Protein AF-A0A1D6PGK7-F1 (afdb_monomer_lite)

Secondary structure (DSSP, 8-state):
-----HHHHHHHHHHHHHHHT-TT--HHHHHHHHHHHHHHHHT-SSHHHHHHHHHHHHHHHHHHHH-HHHHHHHHHHHH--

InterPro domains:
  IPR011989 Armadillo-like helical [G3DSA:1.25.10.10] (1-78)
  IPR016024 Armadillo-type fold [SSF48371] (5-66)
  IPR026825 Vacuole morphology and inheritance protein 14 [PTHR16023] (1-70)

pLDDT: mean 87.65, std 14.49, range [47.66, 98.56]

Radius of gyration: 14.12 Å; chains: 1; bounding box: 34×26×34 Å

Organism: Zea mays (NCBI:txid4577)

Sequence (81 aa):
MNVLNPYVRQFLVGWITVLDSVPDIDMLGFLPDFLDGLFNMLSDSSHEIRQQADAALSEFLQEIKNSPVRLLLYTVSHLTA

Structure (mmCIF, N/CA/C/O backbone):
data_AF-A0A1D6PGK7-F1
#
_entry.id   AF-A0A1D6PGK7-F1
#
loop_
_atom_site.group_PDB
_atom_site.id
_atom_site.type_symbol
_atom_site.label_atom_id
_atom_site.label_alt_id
_atom_site.label_comp_id
_atom_site.label_asym_id
_atom_site.label_entity_id
_atom_site.label_seq_id
_atom_site.pdbx_PDB_ins_code
_atom_site.Cartn_x
_atom_site.Cartn_y
_atom_site.Cartn_z
_atom_site.occupancy
_atom_site.B_iso_or_equiv
_atom_site.auth_seq_id
_atom_site.auth_comp_id
_atom_site.auth_asym_id
_atom_site.auth_atom_id
_atom_site.pdbx_PDB_model_num
ATOM 1 N N . MET A 1 1 ? 1.064 -12.226 -8.454 1.00 49.97 1 MET A N 1
ATOM 2 C CA . MET A 1 1 ? 0.753 -12.006 -9.894 1.00 49.97 1 MET A CA 1
ATOM 3 C C . MET A 1 1 ? 1.965 -11.333 -10.544 1.00 49.97 1 MET A C 1
ATOM 5 O O . MET A 1 1 ? 2.215 -10.176 -10.242 1.00 49.97 1 MET A O 1
ATOM 9 N N . ASN A 1 2 ? 2.786 -12.025 -11.348 1.00 58.94 2 ASN A N 1
ATOM 10 C CA . ASN A 1 2 ? 4.011 -11.412 -11.891 1.00 58.94 2 ASN A CA 1
ATOM 11 C C . ASN A 1 2 ? 3.710 -10.686 -13.215 1.00 58.94 2 ASN A C 1
ATOM 13 O O . ASN A 1 2 ? 3.909 -11.220 -14.305 1.00 58.94 2 ASN A O 1
ATOM 17 N N . VAL A 1 3 ? 3.125 -9.492 -13.116 1.00 63.56 3 VAL A N 1
ATOM 18 C CA . VAL A 1 3 ? 2.857 -8.634 -14.276 1.00 63.56 3 VAL A CA 1
ATOM 19 C C . VAL A 1 3 ? 4.192 -8.111 -14.800 1.00 63.56 3 VAL A C 1
ATOM 21 O O . VAL A 1 3 ? 4.835 -7.312 -14.133 1.00 63.56 3 VAL A O 1
ATOM 24 N N . LEU A 1 4 ? 4.620 -8.531 -15.994 1.00 77.12 4 LEU A N 1
ATOM 25 C CA . LEU A 1 4 ? 5.944 -8.176 -16.532 1.00 77.12 4 LEU A CA 1
ATOM 26 C C . LEU A 1 4 ? 6.058 -6.706 -16.969 1.00 77.12 4 LEU A C 1
ATOM 28 O O . LEU A 1 4 ? 7.147 -6.133 -16.915 1.00 77.12 4 LEU A O 1
ATOM 32 N N . ASN A 1 5 ? 4.950 -6.075 -17.366 1.00 89.56 5 ASN A N 1
ATOM 33 C CA . ASN A 1 5 ? 4.963 -4.707 -17.879 1.00 89.56 5 ASN A CA 1
ATOM 34 C C . ASN A 1 5 ? 5.006 -3.672 -16.728 1.00 89.56 5 ASN A C 1
ATOM 36 O O . ASN A 1 5 ? 4.044 -3.608 -15.955 1.00 89.56 5 ASN A O 1
ATOM 40 N N . PRO A 1 6 ? 6.061 -2.837 -16.624 1.00 91.94 6 PRO A N 1
ATOM 41 C CA . PRO A 1 6 ? 6.181 -1.834 -15.564 1.00 91.94 6 PRO A CA 1
ATOM 42 C C . PRO A 1 6 ? 5.041 -0.809 -15.575 1.00 91.94 6 PRO A C 1
ATOM 44 O O . PRO A 1 6 ? 4.582 -0.415 -14.508 1.00 91.94 6 PRO A O 1
ATOM 47 N N . TYR A 1 7 ? 4.510 -0.444 -16.745 1.00 94.50 7 TYR A N 1
ATOM 48 C CA . TYR A 1 7 ? 3.393 0.499 -16.841 1.00 94.50 7 TYR A CA 1
ATOM 49 C C . TYR A 1 7 ? 2.108 -0.060 -16.239 1.00 94.50 7 TYR A C 1
ATOM 51 O O . TYR A 1 7 ? 1.331 0.679 -15.647 1.00 94.50 7 TYR A O 1
ATOM 59 N N . VAL A 1 8 ? 1.889 -1.372 -16.349 1.00 95.06 8 VAL A N 1
ATOM 60 C CA . VAL A 1 8 ? 0.718 -2.009 -15.735 1.00 95.06 8 VAL A CA 1
ATOM 61 C C . VAL A 1 8 ? 0.878 -2.049 -14.218 1.00 95.06 8 VAL A C 1
ATOM 63 O O . VAL A 1 8 ? -0.079 -1.786 -13.505 1.00 95.06 8 VAL A O 1
ATOM 66 N N . ARG A 1 9 ? 2.082 -2.319 -13.702 1.00 95.12 9 ARG A N 1
ATOM 67 C CA . ARG A 1 9 ? 2.332 -2.294 -12.251 1.00 95.12 9 ARG A CA 1
ATOM 68 C C . ARG A 1 9 ? 2.181 -0.889 -11.669 1.00 95.12 9 ARG A C 1
ATOM 70 O O . ARG A 1 9 ? 1.512 -0.732 -10.655 1.00 95.12 9 ARG A O 1
ATOM 77 N N . GLN A 1 10 ? 2.710 0.119 -12.359 1.00 95.94 10 GLN A N 1
ATOM 78 C CA . GLN A 1 10 ? 2.525 1.526 -12.008 1.00 95.94 10 GLN A CA 1
ATOM 79 C C . GLN A 1 10 ? 1.044 1.943 -12.048 1.00 95.94 10 GLN A C 1
ATOM 81 O O . GLN A 1 10 ? 0.553 2.609 -11.142 1.00 95.94 10 GLN A O 1
ATOM 86 N N . PHE A 1 11 ? 0.305 1.503 -13.069 1.00 96.50 11 PHE A N 1
ATOM 87 C CA . PHE A 1 11 ? -1.139 1.708 -13.153 1.00 96.50 11 PHE A CA 1
ATOM 88 C C . PHE A 1 11 ? -1.875 1.062 -11.973 1.00 96.50 11 PHE A C 1
ATOM 90 O O . PHE A 1 11 ? -2.736 1.698 -11.376 1.00 96.50 11 PHE A O 1
ATOM 97 N N . LEU A 1 12 ? -1.524 -0.175 -11.609 1.00 96.69 12 LEU A N 1
ATOM 98 C CA . LEU A 1 12 ? -2.157 -0.897 -10.504 1.00 96.69 12 LEU A CA 1
ATOM 99 C C . LEU A 1 12 ? -1.950 -0.194 -9.161 1.00 96.69 12 LEU A C 1
ATOM 101 O O . LEU A 1 12 ? -2.934 0.033 -8.464 1.00 96.69 12 LEU A O 1
ATOM 105 N N . VAL A 1 13 ? -0.715 0.187 -8.810 1.00 96.75 13 VAL A N 1
ATOM 106 C CA . VAL A 1 13 ? -0.472 0.915 -7.551 1.00 96.75 13 VAL A CA 1
ATOM 107 C C . VAL A 1 13 ? -1.184 2.270 -7.548 1.00 96.75 13 VAL A C 1
ATOM 109 O O . VAL A 1 13 ? -1.807 2.618 -6.553 1.00 96.75 13 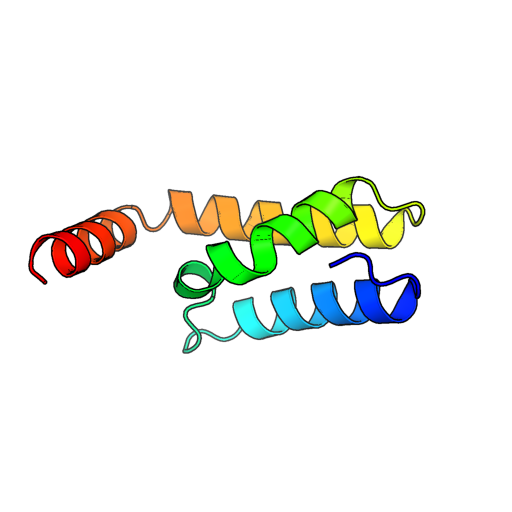VAL A O 1
ATOM 112 N N . GLY A 1 14 ? -1.212 2.975 -8.685 1.00 97.44 14 GLY A N 1
ATOM 113 C CA . GLY A 1 14 ? -1.969 4.219 -8.820 1.00 97.44 14 GLY A CA 1
ATOM 114 C C . GLY A 1 14 ? -3.471 4.043 -8.573 1.00 97.44 14 GLY A C 1
ATOM 115 O O . GLY A 1 14 ? -4.065 4.831 -7.845 1.00 97.44 14 GLY A O 1
ATOM 116 N N . TRP A 1 15 ? -4.092 2.997 -9.128 1.00 97.69 15 TRP A N 1
ATOM 117 C CA . TRP A 1 15 ? -5.509 2.714 -8.876 1.00 97.69 15 TRP A CA 1
ATOM 118 C C . TRP A 1 15 ? -5.789 2.273 -7.447 1.00 97.69 15 TRP A C 1
ATOM 120 O O . TRP A 1 15 ? -6.817 2.669 -6.912 1.00 97.69 15 TRP A O 1
ATOM 130 N N . ILE A 1 16 ? -4.895 1.499 -6.825 1.00 97.38 16 ILE A N 1
ATOM 131 C CA . ILE A 1 16 ? -5.025 1.133 -5.410 1.00 97.38 16 ILE A CA 1
ATOM 132 C C . ILE A 1 16 ? -5.077 2.402 -4.554 1.00 97.38 16 ILE A C 1
ATOM 134 O O . ILE A 1 16 ? -6.028 2.566 -3.799 1.00 97.38 16 ILE A O 1
ATOM 138 N N . THR A 1 17 ? -4.136 3.333 -4.737 1.00 97.19 17 THR A N 1
ATOM 139 C CA . THR A 1 17 ? -4.115 4.608 -4.000 1.00 97.19 17 THR A CA 1
ATOM 140 C C . THR A 1 17 ? -5.342 5.477 -4.295 1.00 97.19 17 THR A C 1
ATOM 142 O O . THR A 1 17 ? -5.912 6.080 -3.390 1.00 97.19 17 THR A O 1
ATOM 145 N N . VAL A 1 18 ? -5.800 5.542 -5.552 1.00 97.88 18 VAL A N 1
ATOM 146 C CA . VAL A 1 18 ? -7.019 6.297 -5.897 1.00 97.88 18 VAL A CA 1
ATOM 147 C C . VAL A 1 18 ? -8.246 5.704 -5.211 1.00 97.88 18 VAL A C 1
ATOM 149 O O . VAL A 1 18 ? -9.041 6.457 -4.658 1.00 97.88 18 VAL A O 1
ATOM 152 N N . LEU A 1 19 ? -8.413 4.381 -5.239 1.00 97.56 19 LEU A N 1
ATOM 153 C CA . LEU A 1 19 ? -9.552 3.715 -4.607 1.00 97.56 19 LEU A CA 1
ATOM 154 C C . LEU A 1 19 ? -9.523 3.864 -3.083 1.00 97.56 19 LEU A C 1
ATOM 156 O O . LEU A 1 19 ? -10.575 4.077 -2.493 1.00 97.56 19 LEU A O 1
ATOM 160 N N . ASP A 1 20 ? -8.338 3.816 -2.475 1.00 96.25 20 ASP A N 1
ATOM 161 C CA . ASP A 1 20 ? -8.134 4.040 -1.039 1.00 96.25 20 ASP A CA 1
ATOM 162 C C . ASP A 1 20 ? -8.532 5.456 -0.606 1.00 96.25 20 ASP A C 1
ATOM 164 O O . ASP A 1 20 ? -9.167 5.656 0.424 1.00 96.25 20 ASP A O 1
ATOM 168 N N . SER A 1 21 ? -8.293 6.450 -1.467 1.00 95.31 21 SER A N 1
ATOM 169 C CA . SER A 1 21 ? -8.714 7.830 -1.204 1.00 95.31 21 SER A CA 1
ATOM 170 C C . SER A 1 21 ? -10.237 8.055 -1.226 1.00 95.31 21 SER A C 1
ATOM 172 O O . SER A 1 21 ? -10.693 9.141 -0.857 1.00 95.31 21 SER A O 1
ATOM 174 N N . VAL A 1 22 ? -11.039 7.076 -1.672 1.00 96.38 22 VAL A N 1
ATOM 175 C CA . VAL A 1 22 ? -12.504 7.185 -1.731 1.00 96.38 22 VAL A CA 1
ATOM 176 C C . VAL A 1 22 ? -13.110 6.774 -0.380 1.00 96.38 22 VAL A C 1
ATOM 178 O O . VAL A 1 22 ? -13.094 5.589 -0.058 1.00 96.38 22 VAL A O 1
ATOM 181 N N . PRO A 1 23 ? -13.747 7.690 0.383 1.00 89.50 23 PRO A N 1
ATOM 182 C CA . PRO A 1 23 ? -14.223 7.402 1.746 1.00 89.50 23 PRO A CA 1
ATOM 183 C C . PRO A 1 23 ? -15.253 6.269 1.854 1.00 89.50 23 PRO A C 1
ATOM 185 O O . PRO A 1 23 ? -15.380 5.643 2.904 1.00 89.50 23 PRO A O 1
ATOM 188 N N . ASP A 1 24 ? -16.002 6.026 0.777 1.00 92.75 24 ASP A N 1
ATOM 189 C CA . ASP A 1 24 ? -17.057 5.011 0.720 1.00 92.75 24 ASP A CA 1
ATOM 190 C C . ASP A 1 24 ? -16.528 3.612 0.351 1.00 92.75 24 ASP A C 1
ATOM 192 O O . ASP A 1 24 ? -17.289 2.641 0.373 1.00 92.75 24 ASP A O 1
ATOM 196 N N . ILE A 1 25 ? -15.244 3.486 -0.007 1.00 92.19 25 ILE A N 1
ATOM 197 C CA . ILE A 1 25 ? -14.625 2.211 -0.376 1.00 92.19 25 ILE A CA 1
ATOM 198 C C . ILE A 1 25 ? -13.796 1.693 0.799 1.00 92.19 25 ILE A C 1
ATOM 200 O O . ILE A 1 25 ? -12.834 2.309 1.241 1.00 92.19 25 ILE A O 1
ATOM 204 N N . ASP A 1 26 ? -14.148 0.506 1.289 1.00 90.19 26 ASP A N 1
ATOM 205 C CA . ASP A 1 26 ? -13.372 -0.185 2.318 1.00 90.19 26 ASP A CA 1
ATOM 206 C C . ASP A 1 26 ? -12.178 -0.940 1.724 1.00 90.19 26 ASP A C 1
ATOM 208 O O . ASP A 1 26 ? -12.217 -2.163 1.588 1.00 90.19 26 ASP A O 1
ATOM 212 N N . MET A 1 27 ? -11.100 -0.232 1.388 1.00 94.56 27 MET A N 1
ATOM 213 C CA . MET A 1 27 ? -9.900 -0.881 0.849 1.00 94.56 27 MET A CA 1
ATOM 214 C C . MET A 1 27 ? -9.194 -1.795 1.858 1.00 94.56 27 MET A C 1
ATOM 216 O O . MET A 1 27 ? -8.639 -2.819 1.455 1.00 94.56 27 MET A O 1
ATOM 220 N N . LEU A 1 28 ? -9.273 -1.511 3.163 1.00 92.88 28 LEU A N 1
ATOM 221 C CA . LEU A 1 28 ? -8.726 -2.393 4.203 1.00 92.88 28 LEU A CA 1
ATOM 222 C C . LEU A 1 28 ? -9.395 -3.774 4.213 1.00 92.88 28 LEU A C 1
ATOM 224 O O . LEU A 1 28 ? -8.719 -4.773 4.458 1.00 92.88 28 LEU A O 1
ATOM 228 N N . GLY A 1 29 ? -10.695 -3.846 3.917 1.00 89.81 29 GLY A N 1
ATOM 229 C CA . GLY A 1 29 ? -11.424 -5.108 3.768 1.00 89.81 29 GLY A CA 1
ATOM 230 C C . GLY A 1 29 ? -10.930 -5.970 2.600 1.00 89.81 29 GLY A C 1
ATOM 231 O O . GLY A 1 29 ? -10.966 -7.196 2.694 1.00 89.81 29 GLY A O 1
ATOM 232 N N . PHE A 1 30 ? -10.415 -5.344 1.537 1.00 92.44 30 PHE A N 1
ATOM 233 C CA . PHE A 1 30 ? -9.856 -6.016 0.355 1.00 92.44 30 PHE A CA 1
ATOM 234 C C . PHE A 1 30 ? -8.333 -6.180 0.404 1.00 92.44 30 PHE A C 1
ATOM 236 O O . PHE A 1 30 ? -7.762 -6.849 -0.456 1.00 92.44 30 PHE A O 1
ATOM 243 N N . LEU A 1 31 ? -7.659 -5.592 1.398 1.00 94.44 31 LEU A N 1
ATOM 244 C CA . LEU A 1 31 ? -6.200 -5.597 1.509 1.00 94.44 31 LEU A CA 1
ATOM 245 C C . LEU A 1 31 ? -5.574 -6.991 1.326 1.00 94.44 31 LEU A C 1
ATOM 247 O O . LEU A 1 31 ? -4.608 -7.088 0.565 1.00 94.44 31 LEU A O 1
ATOM 251 N N . PRO A 1 32 ? -6.102 -8.085 1.920 1.00 93.25 32 PRO A N 1
ATOM 252 C CA . PRO A 1 32 ? -5.535 -9.420 1.726 1.00 93.25 32 PRO A CA 1
ATOM 253 C C . PRO A 1 32 ? -5.435 -9.866 0.258 1.00 93.25 32 PRO A C 1
ATOM 255 O O . PRO A 1 32 ? -4.519 -10.617 -0.075 1.00 93.25 32 PRO A O 1
ATOM 258 N N . ASP A 1 33 ? -6.322 -9.388 -0.620 1.00 94.69 33 ASP A N 1
ATOM 259 C CA . ASP A 1 33 ? -6.396 -9.820 -2.020 1.00 94.69 33 ASP A CA 1
ATOM 260 C C . ASP A 1 33 ? -5.276 -9.226 -2.890 1.00 94.69 33 ASP A C 1
ATOM 262 O O . ASP A 1 33 ? -4.866 -9.833 -3.884 1.00 94.69 33 ASP A O 1
ATOM 266 N N . PHE A 1 34 ? -4.755 -8.047 -2.530 1.00 94.31 34 PHE A N 1
ATOM 267 C CA . PHE A 1 34 ? -3.739 -7.333 -3.316 1.00 94.31 34 PHE A CA 1
ATOM 268 C C . PHE A 1 34 ? -2.426 -7.064 -2.568 1.00 94.31 34 PHE A C 1
ATOM 270 O O . PHE A 1 34 ? -1.452 -6.635 -3.195 1.00 94.31 34 PHE A O 1
ATOM 277 N N . LEU A 1 35 ? -2.355 -7.355 -1.263 1.00 96.56 35 LEU A N 1
ATOM 278 C CA . LEU A 1 35 ? -1.181 -7.092 -0.424 1.00 96.56 35 LEU A CA 1
ATOM 279 C C . LEU A 1 35 ? 0.100 -7.754 -0.956 1.00 96.56 35 LEU A C 1
ATOM 281 O O . LEU A 1 35 ? 1.145 -7.108 -1.018 1.00 96.56 35 LEU A O 1
ATOM 285 N N . ASP A 1 36 ? 0.019 -9.008 -1.414 1.00 95.69 36 ASP A N 1
ATOM 286 C CA . ASP A 1 36 ? 1.160 -9.697 -2.041 1.00 95.69 36 ASP A CA 1
ATOM 287 C C . ASP A 1 36 ? 1.662 -8.947 -3.289 1.00 95.69 36 ASP A C 1
ATOM 289 O O . ASP A 1 36 ? 2.861 -8.857 -3.546 1.00 95.69 36 ASP A O 1
ATOM 293 N N . GLY A 1 37 ? 0.754 -8.339 -4.056 1.00 95.12 37 GLY A N 1
ATOM 294 C CA . GLY A 1 37 ? 1.103 -7.503 -5.202 1.00 95.12 37 GLY A CA 1
ATOM 295 C C . GLY A 1 37 ? 1.952 -6.296 -4.803 1.00 95.12 37 GLY A C 1
ATOM 296 O O . GLY A 1 37 ? 2.995 -6.062 -5.413 1.00 95.12 37 GLY A O 1
ATOM 297 N N . LEU A 1 38 ? 1.551 -5.577 -3.751 1.00 96.75 38 LEU A N 1
ATOM 298 C CA . LEU A 1 38 ? 2.299 -4.427 -3.234 1.00 96.75 38 LEU A CA 1
ATOM 299 C C . LEU A 1 38 ? 3.659 -4.837 -2.650 1.00 96.75 38 LEU A C 1
ATOM 301 O O . LEU A 1 38 ? 4.661 -4.178 -2.923 1.00 96.75 38 LEU A O 1
ATOM 305 N N . PHE A 1 39 ? 3.739 -5.958 -1.926 1.00 96.94 39 PHE A N 1
ATOM 306 C CA . PHE A 1 39 ? 5.021 -6.478 -1.434 1.00 96.94 39 PHE A CA 1
ATOM 307 C C . PHE A 1 39 ? 5.978 -6.852 -2.566 1.00 96.94 39 PHE A C 1
ATOM 309 O O . PHE A 1 39 ? 7.165 -6.531 -2.499 1.00 96.94 39 PHE A O 1
ATOM 316 N N . ASN A 1 40 ? 5.474 -7.457 -3.642 1.00 95.69 40 ASN A N 1
ATOM 317 C CA . ASN A 1 40 ? 6.286 -7.722 -4.827 1.00 95.69 40 ASN A CA 1
ATOM 318 C C . ASN A 1 40 ? 6.787 -6.417 -5.478 1.00 95.69 40 ASN A C 1
ATOM 320 O O . ASN A 1 40 ? 7.931 -6.355 -5.931 1.00 95.69 40 ASN A O 1
ATOM 324 N N . MET A 1 41 ? 5.972 -5.355 -5.481 1.00 96.31 41 MET A N 1
ATOM 325 C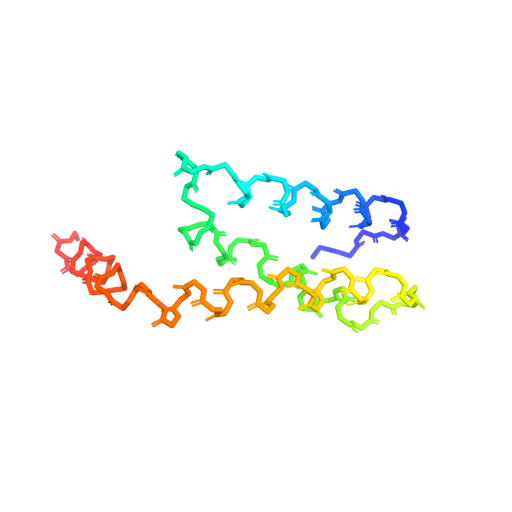 CA . MET A 1 41 ? 6.355 -4.043 -6.020 1.00 96.31 41 MET A CA 1
ATOM 326 C C . MET A 1 41 ? 7.421 -3.319 -5.183 1.00 96.31 41 MET A C 1
ATOM 328 O O . MET A 1 41 ? 8.193 -2.546 -5.747 1.00 96.31 41 MET A O 1
ATOM 332 N N . LEU A 1 42 ? 7.565 -3.607 -3.883 1.00 97.31 42 LEU A N 1
ATOM 333 C CA . LEU A 1 42 ? 8.692 -3.095 -3.082 1.00 97.31 42 LEU A CA 1
ATOM 334 C C . LEU A 1 42 ? 10.055 -3.593 -3.585 1.00 97.31 42 LEU A C 1
ATOM 336 O O . LEU A 1 42 ? 11.072 -2.932 -3.382 1.00 97.31 42 LEU A O 1
ATOM 340 N N . SER A 1 43 ? 10.084 -4.742 -4.263 1.00 95.44 43 SER A N 1
ATOM 341 C CA . SER A 1 43 ? 11.292 -5.312 -4.873 1.00 95.44 43 SER A CA 1
ATOM 342 C C . SER A 1 43 ? 11.366 -5.072 -6.387 1.00 95.44 43 SER A C 1
ATOM 344 O O . SER A 1 43 ? 12.150 -5.724 -7.077 1.00 95.44 43 SER A O 1
ATOM 346 N N . ASP A 1 44 ? 10.560 -4.153 -6.933 1.00 96.44 44 ASP A N 1
ATOM 347 C CA . ASP A 1 44 ? 10.536 -3.877 -8.371 1.00 96.44 44 ASP A CA 1
ATOM 348 C C . ASP A 1 44 ? 11.880 -3.341 -8.875 1.00 96.44 44 ASP A C 1
ATOM 350 O O . ASP A 1 44 ? 12.560 -2.578 -8.196 1.00 96.44 44 ASP A O 1
ATOM 354 N N . SER A 1 45 ? 12.240 -3.664 -10.114 1.00 94.50 45 SER A N 1
ATOM 355 C CA . SER A 1 45 ? 13.355 -3.040 -10.836 1.00 94.50 45 SER A CA 1
ATOM 356 C C . SER A 1 45 ? 13.243 -1.507 -10.950 1.00 94.50 45 SER A C 1
ATOM 358 O O . SER A 1 45 ? 14.250 -0.803 -10.841 1.00 94.50 45 SER A O 1
ATOM 360 N N . SER A 1 46 ? 12.029 -0.972 -11.118 1.00 95.56 46 SER A N 1
ATOM 361 C CA . SER A 1 46 ? 11.770 0.465 -11.235 1.00 95.56 46 SER A CA 1
ATOM 362 C C . SER A 1 46 ? 11.756 1.139 -9.866 1.00 95.56 46 SER A C 1
ATOM 364 O O . SER A 1 46 ? 10.954 0.791 -9.002 1.00 95.56 46 SER A O 1
ATOM 366 N N . HIS A 1 47 ? 12.610 2.149 -9.683 1.00 96.81 47 HIS A N 1
ATOM 367 C CA . HIS A 1 47 ? 12.654 2.937 -8.447 1.00 96.81 47 HIS A CA 1
ATOM 368 C C . HIS A 1 47 ? 11.325 3.630 -8.140 1.00 96.81 47 HIS A C 1
ATOM 370 O O . HIS A 1 47 ? 10.902 3.670 -6.990 1.00 96.81 47 HIS A O 1
ATOM 376 N N . GLU A 1 48 ? 10.664 4.154 -9.165 1.00 97.06 48 GLU A N 1
ATOM 377 C CA . GLU A 1 48 ? 9.404 4.874 -9.010 1.00 97.06 48 GLU A CA 1
ATOM 378 C C . GLU A 1 48 ? 8.282 3.957 -8.510 1.00 97.06 48 GLU A C 1
ATOM 380 O O . GLU A 1 48 ? 7.561 4.317 -7.586 1.00 97.06 48 GLU A O 1
ATOM 385 N N . ILE A 1 49 ? 8.197 2.732 -9.040 1.00 97.25 49 ILE A N 1
ATOM 386 C CA . ILE A 1 49 ? 7.201 1.746 -8.595 1.00 97.25 49 ILE A CA 1
ATOM 387 C C . ILE A 1 49 ? 7.456 1.344 -7.139 1.00 97.25 49 ILE A C 1
ATOM 389 O O . ILE A 1 49 ? 6.512 1.280 -6.355 1.00 97.25 49 ILE A O 1
ATOM 393 N N . ARG A 1 50 ? 8.726 1.140 -6.753 1.00 98.12 50 ARG A N 1
ATOM 394 C CA . ARG A 1 50 ? 9.077 0.858 -5.351 1.00 98.12 50 ARG A CA 1
ATOM 395 C C . ARG A 1 50 ? 8.615 1.979 -4.422 1.00 98.12 50 ARG A C 1
ATOM 397 O O . ARG A 1 50 ? 8.033 1.699 -3.382 1.00 98.12 50 ARG A O 1
ATOM 404 N N . GLN A 1 51 ? 8.848 3.233 -4.810 1.00 98.56 51 GLN A N 1
ATOM 405 C CA . GLN A 1 51 ? 8.450 4.397 -4.018 1.00 98.56 51 GLN A CA 1
ATOM 406 C C . GLN A 1 51 ? 6.925 4.516 -3.889 1.00 98.56 51 GLN A C 1
ATOM 408 O O . GLN A 1 51 ? 6.424 4.808 -2.808 1.00 98.56 51 GLN A O 1
ATOM 413 N N . GLN A 1 52 ? 6.183 4.272 -4.970 1.00 98.12 52 GLN A N 1
ATOM 414 C CA . GLN A 1 52 ? 4.719 4.302 -4.946 1.00 98.12 52 GLN A CA 1
ATOM 415 C C . GLN A 1 52 ? 4.138 3.189 -4.064 1.00 98.12 52 GLN A C 1
ATOM 417 O O . GLN A 1 52 ? 3.211 3.439 -3.298 1.00 98.12 52 GLN A O 1
ATOM 422 N N . ALA A 1 53 ? 4.701 1.979 -4.131 1.00 98.25 53 ALA A N 1
ATOM 423 C CA . ALA A 1 53 ? 4.277 0.869 -3.282 1.00 98.25 53 ALA A CA 1
ATOM 424 C C . ALA A 1 53 ? 4.571 1.131 -1.795 1.00 98.25 53 ALA A C 1
ATOM 426 O O . ALA A 1 53 ? 3.724 0.851 -0.950 1.00 98.25 53 ALA A O 1
ATOM 427 N N . ASP A 1 54 ? 5.740 1.697 -1.478 1.00 98.56 54 ASP A N 1
ATOM 428 C CA . ASP A 1 54 ? 6.117 2.086 -0.113 1.00 98.56 54 ASP A CA 1
ATOM 429 C C . ASP A 1 54 ? 5.170 3.143 0.473 1.00 98.56 54 ASP A C 1
ATOM 431 O O . ASP A 1 54 ? 4.704 3.001 1.606 1.00 98.56 54 ASP A O 1
ATOM 435 N N . ALA A 1 55 ? 4.818 4.159 -0.322 1.00 98.44 55 ALA A N 1
ATOM 436 C CA . ALA A 1 55 ? 3.861 5.185 0.077 1.00 98.44 55 ALA A CA 1
ATOM 437 C C . ALA A 1 55 ? 2.473 4.586 0.364 1.00 98.44 55 ALA A C 1
ATOM 439 O O . ALA A 1 55 ? 1.951 4.774 1.461 1.00 98.44 55 ALA A O 1
ATOM 440 N N . ALA A 1 56 ? 1.929 3.791 -0.566 1.00 98.19 56 ALA A N 1
ATOM 441 C CA . ALA A 1 56 ? 0.621 3.156 -0.399 1.00 98.19 56 ALA A CA 1
ATOM 442 C C . ALA A 1 56 ? 0.578 2.233 0.834 1.00 98.19 56 ALA A C 1
ATOM 444 O O . ALA A 1 56 ? -0.347 2.290 1.639 1.00 98.19 56 ALA A O 1
ATOM 445 N N . LEU A 1 57 ? 1.606 1.400 1.039 1.00 98.12 57 LEU A N 1
ATOM 446 C CA . LEU A 1 57 ? 1.684 0.520 2.213 1.00 98.12 57 LEU A CA 1
ATOM 447 C C . LEU A 1 57 ? 1.823 1.300 3.526 1.00 98.12 57 LEU A C 1
ATOM 449 O O . LEU A 1 57 ? 1.298 0.868 4.555 1.00 98.12 57 LEU A O 1
ATOM 453 N N . SER A 1 58 ? 2.520 2.436 3.504 1.00 98.12 58 SER A N 1
ATOM 454 C CA . SER A 1 58 ? 2.645 3.314 4.668 1.00 98.12 58 SER A CA 1
ATOM 455 C C . SER A 1 58 ? 1.303 3.932 5.056 1.00 98.12 58 SER 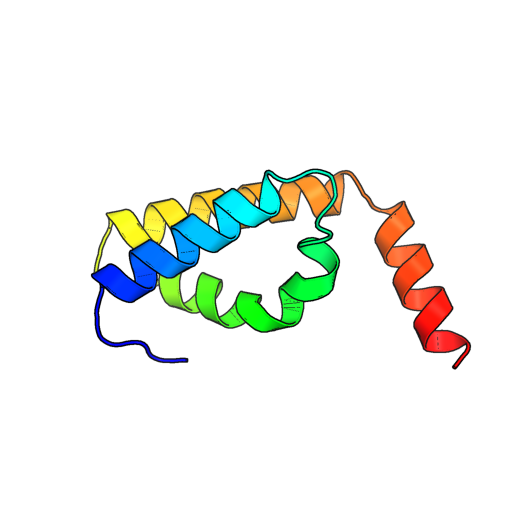A C 1
ATOM 457 O O . SER A 1 58 ? 0.998 3.988 6.248 1.00 98.12 58 SER A O 1
ATOM 459 N N . GLU A 1 59 ? 0.496 4.345 4.077 1.00 96.94 59 GLU A N 1
ATOM 460 C CA . GLU A 1 59 ? -0.865 4.853 4.287 1.00 96.94 59 GLU A CA 1
ATOM 461 C C . GLU A 1 59 ? -1.753 3.772 4.909 1.00 96.94 59 GLU A C 1
ATOM 463 O O . GLU A 1 59 ? -2.202 3.949 6.044 1.00 96.94 59 GLU A O 1
ATOM 468 N N . PHE A 1 60 ? -1.861 2.594 4.281 1.00 96.31 60 PHE A N 1
ATOM 469 C CA . PHE A 1 60 ? -2.620 1.464 4.832 1.00 96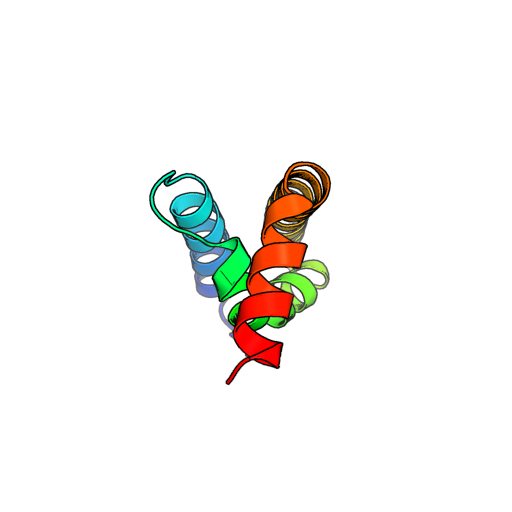.31 60 PHE A CA 1
ATOM 470 C C . PHE A 1 60 ? -2.203 1.106 6.264 1.00 96.31 60 PHE A C 1
ATOM 472 O O . PHE A 1 60 ? -3.042 0.843 7.128 1.00 96.31 60 PHE A O 1
ATOM 479 N N . LEU A 1 61 ? -0.899 1.108 6.558 1.00 95.56 61 LEU A N 1
ATOM 480 C CA . LEU A 1 61 ? -0.410 0.819 7.904 1.00 95.56 61 LEU A CA 1
ATOM 481 C C . LEU A 1 61 ? -0.867 1.871 8.925 1.00 95.56 61 LEU A C 1
ATOM 483 O O . LEU A 1 61 ? -1.157 1.518 10.072 1.00 95.56 61 LEU A O 1
ATOM 487 N N . GLN A 1 62 ? -0.912 3.149 8.543 1.00 94.88 62 GLN A N 1
ATOM 488 C CA . GLN A 1 62 ? -1.447 4.200 9.408 1.00 94.88 62 GLN A CA 1
ATOM 489 C C . GLN A 1 62 ? -2.946 4.028 9.627 1.00 94.88 62 GLN A C 1
ATOM 491 O O . GLN A 1 62 ? -3.407 4.139 10.762 1.00 94.88 62 GLN A O 1
ATOM 496 N N . GLU A 1 63 ? -3.704 3.691 8.589 1.00 92.44 63 GLU A N 1
ATOM 497 C CA . GLU A 1 63 ? -5.138 3.440 8.724 1.00 92.44 63 GLU A CA 1
ATOM 498 C C . GLU A 1 63 ? -5.440 2.275 9.664 1.00 92.44 63 GLU A C 1
ATOM 500 O O . GLU A 1 63 ? -6.282 2.401 10.553 1.00 92.44 63 GLU A O 1
ATOM 505 N N . ILE A 1 64 ? -4.700 1.168 9.545 1.00 91.25 64 ILE A N 1
ATOM 506 C CA . ILE A 1 64 ? -4.826 0.012 10.443 1.00 91.25 64 ILE A CA 1
ATOM 507 C C . ILE A 1 64 ? -4.576 0.427 11.897 1.00 91.25 64 ILE A C 1
ATOM 509 O O . ILE A 1 64 ? -5.341 0.059 12.791 1.00 91.25 64 ILE A O 1
ATOM 513 N N . LYS A 1 65 ? -3.525 1.218 12.147 1.00 90.06 65 LYS A N 1
ATOM 514 C CA . LYS A 1 65 ? -3.202 1.720 13.494 1.00 90.06 65 LYS A CA 1
ATOM 515 C C . LYS A 1 65 ? -4.285 2.644 14.045 1.00 90.06 65 LYS A C 1
ATOM 517 O O . LYS A 1 65 ? -4.545 2.618 15.247 1.00 90.06 65 LYS A O 1
ATOM 522 N N . ASN A 1 66 ? -4.915 3.431 13.179 1.00 88.31 66 ASN A N 1
ATOM 523 C CA . ASN A 1 66 ? -5.954 4.387 13.548 1.00 88.31 66 ASN A CA 1
ATOM 524 C C . ASN A 1 66 ? -7.363 3.767 13.586 1.00 88.31 66 ASN A C 1
ATOM 526 O O . ASN A 1 66 ? -8.283 4.395 14.108 1.00 88.31 66 ASN A O 1
ATOM 530 N N . SER A 1 67 ? -7.535 2.528 13.107 1.00 79.38 67 SER A N 1
ATOM 531 C CA . SER A 1 67 ? -8.821 1.815 13.052 1.00 79.38 67 SER A CA 1
ATOM 532 C C . SER A 1 67 ? -8.838 0.460 13.801 1.00 79.38 67 SER A C 1
ATOM 534 O O . SER A 1 67 ? -9.292 -0.556 13.264 1.00 79.38 67 SER A O 1
ATOM 536 N N . PRO A 1 68 ? -8.407 0.387 15.081 1.00 65.56 68 PRO A N 1
ATOM 537 C CA . PRO A 1 68 ? -8.348 -0.875 15.830 1.00 65.56 68 PRO A CA 1
ATOM 538 C C . PRO A 1 68 ? -9.730 -1.497 16.096 1.00 65.56 68 PRO A C 1
ATOM 540 O O . PRO A 1 68 ? -9.856 -2.716 16.208 1.00 65.56 68 PRO A O 1
ATOM 543 N N . VAL A 1 69 ? -10.789 -0.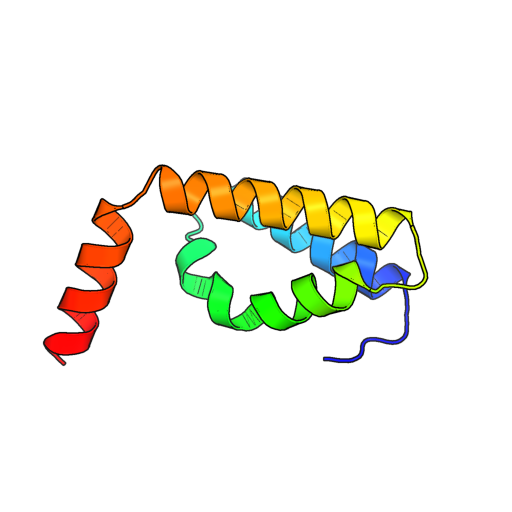682 16.153 1.00 61.09 69 VAL A N 1
ATOM 544 C CA . VAL A 1 69 ? -12.171 -1.151 16.368 1.00 61.09 69 VAL A CA 1
ATOM 545 C C . VAL A 1 69 ? -12.680 -1.977 15.177 1.00 61.09 69 VAL A C 1
ATOM 547 O O . VAL A 1 69 ? -13.459 -2.910 15.363 1.00 61.09 69 VAL A O 1
ATOM 550 N N . ARG A 1 70 ? -12.205 -1.701 13.956 1.00 63.75 70 ARG A N 1
ATOM 551 C CA . ARG A 1 70 ? -12.640 -2.403 12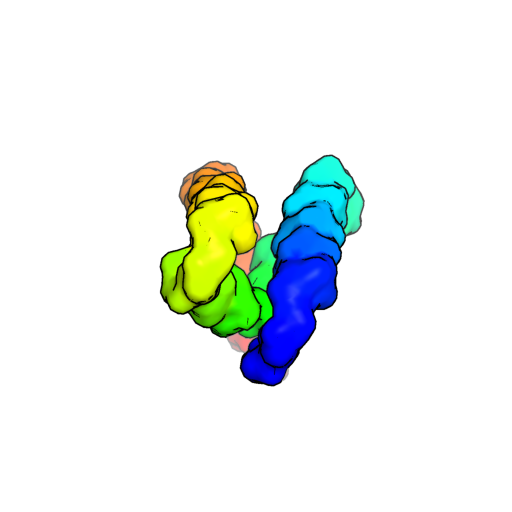.739 1.00 63.75 70 ARG A CA 1
ATOM 552 C C . ARG A 1 70 ? -12.147 -3.849 12.691 1.00 63.75 70 ARG A C 1
ATOM 554 O O . ARG A 1 70 ? -12.903 -4.739 12.312 1.00 63.75 70 ARG A O 1
ATOM 561 N N . LEU A 1 71 ? -10.918 -4.095 13.151 1.00 62.91 71 LEU A N 1
ATOM 562 C CA . LEU A 1 71 ? -10.354 -5.445 13.271 1.00 62.91 71 LEU A CA 1
ATOM 563 C C . LEU A 1 71 ? -11.146 -6.310 14.262 1.00 62.91 71 LEU A C 1
ATOM 565 O O . LEU A 1 71 ? -11.346 -7.503 14.027 1.00 62.91 71 LEU A O 1
ATOM 569 N N . LEU A 1 72 ? -11.643 -5.702 15.345 1.00 62.16 72 LEU A N 1
ATOM 570 C CA . LEU A 1 72 ? -12.506 -6.381 16.314 1.00 62.16 72 LEU A CA 1
ATOM 571 C C . LEU A 1 72 ? -13.868 -6.735 15.706 1.00 62.16 72 LEU A C 1
ATOM 573 O O . LEU A 1 72 ? -14.361 -7.833 15.930 1.00 62.16 72 LEU A O 1
ATOM 577 N N . LEU A 1 73 ? -14.460 -5.854 14.897 1.00 64.81 73 LEU A N 1
ATOM 578 C CA . LEU A 1 73 ? -15.730 -6.156 14.233 1.00 64.81 73 LEU A CA 1
ATOM 579 C C . LEU A 1 73 ? -15.577 -7.273 13.196 1.00 64.81 73 LEU A C 1
ATOM 581 O O . LEU A 1 73 ? -16.351 -8.222 13.243 1.00 64.81 73 LEU A O 1
ATOM 585 N N . TYR A 1 74 ? -14.551 -7.213 12.339 1.00 65.94 74 TYR A N 1
ATOM 586 C CA . TYR A 1 74 ? -14.314 -8.223 11.300 1.00 65.94 74 TYR A CA 1
ATOM 587 C C . TYR A 1 74 ? -14.098 -9.628 11.888 1.00 65.94 74 TYR A C 1
ATOM 589 O O . TYR A 1 74 ? -14.703 -10.602 11.435 1.00 65.94 74 TYR A O 1
ATOM 597 N N . THR A 1 75 ? -13.285 -9.732 12.946 1.00 61.94 75 THR A N 1
ATOM 598 C CA . THR A 1 75 ? -13.045 -11.003 13.653 1.00 61.94 75 THR A CA 1
ATOM 599 C C . THR A 1 75 ? -14.301 -11.542 14.332 1.00 61.94 75 THR A C 1
ATOM 601 O O . THR A 1 75 ? -14.547 -12.743 14.272 1.00 61.94 75 THR A O 1
ATOM 604 N N . VAL A 1 76 ? -15.135 -10.683 14.923 1.00 63.34 76 VAL A N 1
ATOM 605 C CA . VAL A 1 76 ? -16.398 -11.107 15.548 1.00 63.34 76 VAL A CA 1
ATOM 606 C C . VAL A 1 76 ? -17.419 -11.580 14.506 1.00 63.34 76 VAL A C 1
ATOM 608 O O . VAL A 1 76 ? -18.081 -12.593 14.735 1.00 63.34 76 VAL A O 1
ATOM 611 N N . SER A 1 77 ? -17.522 -10.924 13.344 1.00 66.94 77 SER A N 1
ATOM 612 C CA . SER A 1 77 ? -18.409 -11.374 12.256 1.00 66.94 77 SER A CA 1
ATOM 613 C C . SER A 1 77 ? -18.012 -12.736 11.680 1.00 66.94 77 SER A C 1
ATOM 615 O O . SER A 1 77 ? -18.889 -13.545 11.404 1.00 66.94 77 SER A O 1
ATOM 617 N N . HIS A 1 78 ? -16.715 -13.030 11.556 1.00 63.09 78 HIS A N 1
ATOM 618 C CA . HIS A 1 78 ? -16.248 -14.312 11.002 1.00 63.09 78 HIS A CA 1
ATOM 619 C C . HIS A 1 78 ? -16.162 -15.446 12.028 1.00 63.09 78 HIS A C 1
ATOM 621 O O . HIS A 1 78 ? -16.056 -16.601 11.639 1.00 63.09 78 HIS A O 1
ATOM 627 N N . LEU A 1 79 ? -16.225 -15.147 13.329 1.00 58.16 79 LEU A N 1
ATOM 628 C CA . LEU A 1 79 ? -16.335 -16.156 14.393 1.00 58.16 79 LEU A CA 1
ATOM 629 C C . LEU A 1 79 ? -17.785 -16.590 14.673 1.00 58.16 79 LEU A C 1
ATOM 631 O O . LEU A 1 79 ? -17.997 -17.560 15.396 1.00 58.16 79 LEU A O 1
ATOM 635 N N . THR A 1 80 ? -18.775 -15.854 14.162 1.00 53.34 80 THR A N 1
ATOM 636 C CA . THR A 1 80 ? -20.209 -16.100 14.409 1.00 53.34 80 THR A CA 1
ATOM 637 C C . THR A 1 80 ? -20.957 -16.689 13.205 1.00 53.34 80 THR A C 1
ATOM 639 O O . THR A 1 80 ? -22.167 -16.897 13.298 1.00 53.34 80 THR A O 1
ATOM 642 N N . ALA A 1 81 ? -20.244 -17.003 12.118 1.00 47.66 81 ALA A N 1
ATOM 643 C CA . ALA A 1 81 ? -20.731 -17.723 10.937 1.00 47.66 81 ALA A CA 1
ATOM 644 C C . ALA A 1 81 ? -20.164 -19.150 10.895 1.00 47.66 81 ALA A C 1
ATOM 646 O O . ALA A 1 81 ? -20.911 -20.056 10.462 1.00 47.66 81 ALA A O 1
#

Foldseek 3Di:
DCDPDVVVLVVVLVVLVVQVPDPVHPSVVVCVVCVVSLVVQCVDPDPVSVVSSVVSVVVSVVVCVVPVVVVVVVVVVVVVD